Protein 4Q6V (pdb70)

Foldseek 3Di:
DPLCVLLVQLVCCVAPPDAFQFEEEEQWAAEAAPDDDDGVVSSVVVVVSNCPPRNHHYDDPVLQCCCVVVVHPSVDRCPDLVSQLNSCVVRVGQKYDYWYWYYHPQKTKIWFMGSVPSDTRDIDIDIDHD

CATH classification: 3.40.50.10610

Solvent-accessible surface area: 6999 Å² total

B-factor: mean 29.41, std 11.34, range [12.95, 108.7]

Structure (mmCIF, N/CA/C/O backbone):
data_4Q6V
#
_entry.id   4Q6V
#
_cell.length_a   29.350
_cell.length_b   37.930
_cell.length_c   98.590
_cell.angle_alpha   90.00
_cell.angle_beta   90.00
_cell.angle_gamma   90.00
#
_symmetry.space_group_name_H-M   'P 21 21 21'
#
loop_
_entity.id
_entity.type
_entity.pdbx_description
1 polymer 'Penicillin-binding protein activator LpoB'
2 water water
#
loop_
_atom_site.group_PDB
_atom_site.id
_atom_site.type_symbol
_atom_site.label_atom_id
_atom_site.label_alt_id
_atom_site.label_comp_id
_atom_site.label_asym_id
_atom_site.label_entity_id
_atom_site.label_seq_id
_atom_site.pdbx_PDB_ins_code
_atom_site.Cartn_x
_atom_site.Cartn_y
_atom_site.Cartn_z
_atom_site.occupancy
_atom_site.B_iso_or_equiv
_atom_site.auth_seq_id
_atom_site.auth_comp_id
_atom_site.auth_asym_id
_atom_site.auth_atom_id
_atom_site.pdbx_PDB_model_num
ATOM 1 N N . TYR A 1 1 ? 11.442 -4.833 102.543 1.00 42.69 77 TYR A N 1
ATOM 2 C CA . TYR A 1 1 ? 10.132 -4.219 102.938 1.00 40.57 77 TYR A CA 1
ATOM 3 C C . TYR A 1 1 ? 9.719 -3.187 101.918 1.00 36.19 77 TYR A C 1
ATOM 4 O O . TYR A 1 1 ? 10.498 -2.316 101.608 1.00 36.06 77 TYR A O 1
ATOM 13 N N . ASP A 1 2 ? 8.487 -3.302 101.441 1.00 34.41 78 ASP A N 1
ATOM 14 C CA . ASP A 1 2 ? 7.867 -2.290 100.598 1.00 35.44 78 ASP A CA 1
ATOM 15 C C . ASP A 1 2 ? 7.059 -1.311 101.443 1.00 29.12 78 ASP A C 1
ATOM 16 O O . ASP A 1 2 ? 5.838 -1.463 101.565 1.00 27.86 78 ASP A O 1
ATOM 21 N N . TRP A 1 3 ? 7.760 -0.337 102.016 1.00 32.28 79 TRP A N 1
ATOM 22 C CA . TRP A 1 3 ? 7.140 0.653 102.904 1.00 30.47 79 TRP A CA 1
ATOM 23 C C . TRP A 1 3 ? 6.144 1.581 102.198 1.00 31.77 79 TRP A C 1
ATOM 24 O O . TRP A 1 3 ? 5.024 1.777 102.706 1.00 27.10 79 TRP A O 1
ATOM 35 N N . ASN A 1 4 ? 6.506 2.072 101.010 1.00 30.14 80 ASN A N 1
ATOM 36 C CA . ASN A 1 4 ? 5.561 2.838 100.165 1.00 28.00 80 ASN A CA 1
ATOM 37 C C . ASN A 1 4 ? 4.254 2.111 99.885 1.00 29.46 80 ASN A C 1
ATOM 38 O O . ASN A 1 4 ? 3.162 2.667 99.964 1.00 25.96 80 ASN A O 1
ATOM 43 N N . GLY A 1 5 ? 4.342 0.828 99.551 1.00 27.27 81 GLY A N 1
ATOM 44 C CA . GLY A 1 5 ? 3.168 0.047 99.268 1.00 23.97 81 GLY A CA 1
ATOM 45 C C . GLY A 1 5 ? 2.214 0.019 100.413 1.00 25.26 81 GLY A C 1
ATOM 46 O O . GLY A 1 5 ? 0.986 0.087 100.213 1.00 25.63 81 GLY A O 1
ATOM 47 N N . ALA A 1 6 ? 2.773 -0.053 101.624 1.00 27.04 82 ALA A N 1
ATOM 48 C CA . ALA A 1 6 ? 1.994 0.057 102.843 1.00 26.14 82 ALA A CA 1
ATOM 49 C C . ALA A 1 6 ? 1.576 1.496 103.193 1.00 27.89 82 ALA A C 1
ATOM 50 O O . ALA A 1 6 ? 0.404 1.742 103.567 1.00 29.40 82 ALA A O 1
ATOM 60 N N . GLN A 1 8 ? 1.607 4.482 101.310 1.00 33.47 84 GLN A N 1
ATOM 61 C CA . GLN A 1 8 ? 0.940 5.348 100.331 1.00 32.16 84 GLN A CA 1
ATOM 62 C C . GLN A 1 8 ? -0.573 5.297 100.437 1.00 30.78 84 GLN A C 1
ATOM 63 O O . GLN A 1 8 ? -1.244 6.334 100.446 1.00 31.83 84 GLN A O 1
ATOM 69 N N . PRO A 1 9 ? -1.146 4.097 100.504 1.00 27.37 85 PRO A N 1
ATOM 70 C CA . PRO A 1 9 ? -2.583 4.023 100.629 1.00 27.68 85 PRO A CA 1
ATOM 71 C C . PRO A 1 9 ? -3.104 4.607 101.945 1.00 27.49 85 PRO A C 1
ATOM 72 O O . PRO A 1 9 ? -4.211 5.115 101.967 1.00 27.23 85 PRO A O 1
ATOM 76 N N . LEU A 1 10 ? -2.314 4.487 103.022 1.00 28.50 86 LEU A N 1
ATOM 77 C CA . LEU A 1 10 ? -2.746 4.941 104.357 1.00 26.02 86 LEU A CA 1
ATOM 78 C C . LEU A 1 10 ? -2.660 6.467 104.387 1.00 23.85 86 LEU A C 1
ATOM 79 O O . LEU A 1 10 ? -3.555 7.147 104.880 1.00 27.06 86 LEU A O 1
ATOM 84 N N . VAL A 1 11 ? -1.593 7.017 103.826 1.00 24.23 87 VAL A N 1
ATOM 85 C CA . VAL A 1 11 ? -1.487 8.489 103.724 1.00 25.08 87 VAL A CA 1
ATOM 86 C C . VAL A 1 11 ? -2.610 9.082 102.886 1.00 27.25 87 VAL A C 1
ATOM 87 O O . VAL A 1 11 ? -3.164 10.128 103.181 1.00 25.06 87 VAL A O 1
ATOM 91 N N . SER A 1 12 ? -2.949 8.391 101.813 1.00 28.64 88 SER A N 1
ATOM 92 C CA . SER A 1 12 ? -4.012 8.805 100.918 1.00 27.53 88 SER A CA 1
ATOM 93 C C . SER A 1 12 ? -5.349 8.795 101.618 1.00 26.22 88 SER A C 1
ATOM 94 O O . SER A 1 12 ? -6.076 9.759 101.453 1.00 25.06 88 SER A O 1
ATOM 97 N N . LYS A 1 13 ? -5.627 7.769 102.421 1.00 26.58 89 LYS A N 1
ATOM 98 C CA . LYS A 1 13 ? -6.836 7.675 103.195 1.00 26.94 89 LYS A CA 1
ATOM 99 C C . LYS A 1 13 ? -6.877 8.676 104.358 1.00 29.26 89 LYS A C 1
ATOM 100 O O . LYS A 1 13 ? -7.950 9.131 104.778 1.00 23.38 89 LYS A O 1
ATOM 114 N N . LEU A 1 15 ? -5.546 11.639 104.193 1.00 29.31 91 LEU A N 1
ATOM 115 C CA . LEU A 1 15 ? -5.746 12.921 103.549 1.00 29.99 91 LEU A CA 1
ATOM 116 C C . LEU A 1 15 ? -7.185 13.143 103.117 1.00 30.73 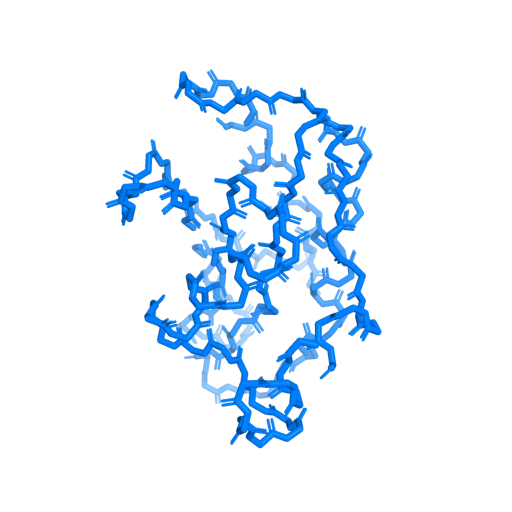91 LEU A C 1
ATOM 117 O O . LEU A 1 15 ? -7.580 14.287 102.898 1.00 33.73 91 LEU A O 1
ATOM 122 N N . GLN A 1 16 ? -7.963 12.071 103.046 1.00 31.61 92 GLN A N 1
ATOM 123 C CA . GLN A 1 16 ? -9.383 12.136 102.654 1.00 34.42 92 GLN A CA 1
ATOM 124 C C . GLN A 1 16 ? -10.305 12.280 103.848 1.00 34.95 92 GLN A C 1
ATOM 125 O O . GLN A 1 16 ? -11.509 12.555 103.704 1.00 42.41 92 GLN A O 1
ATOM 131 N N . ALA A 1 17 ? -9.758 12.088 105.048 1.00 34.24 93 ALA A N 1
ATOM 132 C CA . ALA A 1 17 ? -10.560 12.125 106.260 1.00 30.60 93 ALA A CA 1
ATOM 133 C C . ALA A 1 17 ? -10.871 13.551 106.665 1.00 30.04 93 ALA A C 1
ATOM 134 O O . ALA A 1 17 ? -9.999 14.427 106.587 1.00 22.74 93 ALA A O 1
ATOM 136 N N . ASP A 1 18 ? -12.119 13.773 107.087 1.00 26.29 94 ASP A N 1
ATOM 137 C CA . ASP A 1 18 ? -12.510 15.092 107.571 1.00 30.30 94 ASP A CA 1
ATOM 138 C C . ASP A 1 18 ? -11.685 15.540 108.782 1.00 27.09 94 ASP A C 1
ATOM 139 O O . ASP A 1 18 ? -11.369 14.730 109.638 1.00 27.96 94 ASP A O 1
ATOM 144 N N . GLY A 1 19 ? -11.305 16.814 108.828 1.00 24.77 95 GLY A N 1
ATOM 145 C CA . GLY A 1 19 ? -10.541 17.352 109.938 1.00 27.02 95 GLY A CA 1
ATOM 146 C C . GLY A 1 19 ? -9.038 17.392 109.666 1.00 26.91 95 GLY A C 1
ATOM 147 O O . GLY A 1 19 ? -8.289 18.015 110.447 1.00 24.45 95 GLY A O 1
ATOM 148 N N . VAL A 1 20 ? -8.632 16.736 108.577 1.00 25.33 96 VAL A N 1
ATOM 149 C CA . VAL A 1 20 ? -7.245 16.762 108.132 1.00 25.52 96 VAL A CA 1
ATOM 150 C C . VAL A 1 20 ? -7.113 17.818 107.026 1.00 26.95 96 VAL A C 1
ATOM 151 O O . VAL A 1 20 ? -7.654 17.674 105.943 1.00 26.81 96 VAL A O 1
ATOM 155 N N . THR A 1 21 ? -6.398 18.896 107.319 1.00 27.92 97 THR A N 1
ATOM 156 C CA . THR A 1 21 ? -6.173 19.949 106.354 1.00 26.91 97 THR A CA 1
ATOM 157 C C . THR A 1 21 ? -4.761 19.840 105.774 1.00 27.76 97 THR A C 1
ATOM 158 O O . THR A 1 21 ? -3.762 19.887 106.492 1.00 25.17 97 THR A O 1
ATOM 162 N N . ALA A 1 22 ? -4.679 19.692 104.451 1.00 26.07 98 ALA A N 1
ATOM 163 C CA . ALA A 1 22 ? -3.407 19.696 103.758 1.00 22.73 98 ALA A CA 1
ATOM 164 C C . ALA A 1 22 ? -2.723 21.063 103.860 1.00 22.36 98 ALA A C 1
ATOM 165 O O . ALA A 1 22 ? -3.369 22.110 103.902 1.00 22.90 98 ALA A O 1
ATOM 167 N N . GLY A 1 23 ? -1.385 21.047 103.933 1.00 20.30 99 GLY A N 1
ATOM 168 C CA . GLY A 1 23 ? -0.583 22.229 103.954 1.00 20.26 99 GLY A CA 1
ATOM 169 C C . GLY A 1 23 ? -0.336 22.712 105.373 1.00 22.60 99 GLY A C 1
ATOM 170 O O . GLY A 1 23 ? 0.248 23.779 105.572 1.00 22.85 99 GLY A O 1
ATOM 171 N N . SER A 1 24 ? -0.814 21.958 106.363 1.00 23.92 100 SER A N 1
ATOM 172 C CA . SER A 1 24 ? -0.657 22.342 107.776 1.00 23.79 100 SER A CA 1
ATOM 173 C C . SER A 1 24 ? 0.642 21.757 108.328 1.00 23.38 100 SER A C 1
ATOM 174 O O . SER A 1 24 ? 1.373 21.043 107.626 1.00 20.47 100 SER A O 1
ATOM 177 N N . VAL A 1 25 ? 0.974 22.139 109.553 1.00 20.41 101 VAL A N 1
ATOM 178 C CA . VAL A 1 25 ? 2.239 21.755 110.135 1.00 19.50 101 VAL A CA 1
ATOM 179 C C . VAL A 1 25 ? 1.982 20.434 110.866 1.00 21.00 101 VAL A C 1
ATOM 180 O O . VAL A 1 25 ? 1.086 20.297 111.737 1.00 18.14 101 VAL A O 1
ATOM 184 N N . LEU A 1 26 ? 2.785 19.447 110.518 1.00 22.29 102 LEU A N 1
ATOM 185 C CA . LEU A 1 26 ? 2.579 18.069 111.010 1.00 20.64 102 LEU A CA 1
ATOM 186 C C . LEU A 1 26 ? 3.860 17.613 111.670 1.00 20.21 102 LEU A C 1
ATOM 187 O O . LEU A 1 26 ? 4.910 17.667 111.072 1.00 20.18 102 LEU A O 1
ATOM 192 N N . LEU A 1 27 ? 3.773 17.167 112.917 1.00 21.91 103 LEU A N 1
ATOM 193 C CA . LEU A 1 27 ? 4.825 16.454 113.574 1.00 22.22 103 LEU A CA 1
ATOM 194 C C . LEU A 1 27 ? 4.763 14.941 113.363 1.00 20.54 103 LEU A C 1
ATOM 195 O O . LEU A 1 27 ? 3.852 14.271 113.814 1.00 19.55 103 LEU A O 1
ATOM 200 N N . VAL A 1 28 ? 5.763 14.409 112.684 1.00 20.53 104 VAL A N 1
ATOM 201 C CA . VAL A 1 28 ? 5.787 12.979 112.328 1.00 21.01 104 VAL A CA 1
ATOM 202 C C . VAL A 1 28 ? 6.652 12.210 113.325 1.00 22.47 104 VAL A C 1
ATOM 203 O O . VAL A 1 28 ? 7.885 12.307 113.314 1.00 22.05 104 VAL A O 1
ATOM 207 N N . ASP A 1 29 ? 5.993 11.467 114.212 1.00 25.89 105 ASP A N 1
ATOM 208 C CA . ASP A 1 29 ? 6.721 10.698 115.210 1.00 29.87 105 ASP A CA 1
ATOM 209 C C . ASP A 1 29 ? 7.426 9.546 114.471 1.00 30.11 105 ASP A C 1
ATOM 210 O O . ASP A 1 29 ? 6.939 9.084 113.431 1.00 29.05 105 ASP A O 1
ATOM 215 N N . SER A 1 30 ? 8.598 9.158 114.974 1.00 28.53 106 SER A N 1
ATOM 216 C CA . SER A 1 30 ? 9.391 8.117 114.324 1.00 29.39 106 SER A CA 1
ATOM 217 C C . SER A 1 30 ? 8.652 6.779 114.475 1.00 25.72 106 SER A C 1
ATOM 218 O O . SER A 1 30 ? 8.023 6.507 115.501 1.00 23.63 106 SER A O 1
ATOM 221 N N . VAL A 1 31 ? 8.682 5.985 113.412 1.00 24.78 107 VAL A N 1
ATOM 222 C CA . VAL A 1 31 ? 8.027 4.690 113.389 1.00 22.05 107 VAL A CA 1
ATOM 223 C C . VAL A 1 31 ? 8.615 3.822 114.517 1.00 24.44 107 VAL A C 1
ATOM 224 O O . VAL A 1 31 ? 9.852 3.689 114.669 1.00 24.34 107 VAL A O 1
ATOM 228 N N . ASN A 1 32 ? 7.739 3.286 115.344 1.00 22.37 108 ASN A N 1
ATOM 229 C CA . ASN A 1 32 ? 8.100 2.461 116.466 1.00 24.17 108 ASN A CA 1
ATOM 230 C C . ASN A 1 32 ? 8.037 0.955 116.150 1.00 24.07 108 ASN A C 1
ATOM 231 O O . ASN A 1 32 ? 7.005 0.417 115.785 1.00 25.74 108 ASN A O 1
ATOM 236 N N . ASN A 1 33 ? 9.157 0.287 116.351 1.00 23.82 109 ASN A N 1
ATOM 237 C CA . ASN A 1 33 ? 9.284 -1.151 116.080 1.00 24.16 109 ASN A CA 1
ATOM 238 C C . ASN A 1 33 ? 8.870 -1.972 117.281 1.00 25.10 109 ASN A C 1
ATOM 239 O O . ASN A 1 33 ? 9.559 -1.967 118.305 1.00 25.24 109 ASN A O 1
ATOM 244 N N . ARG A 1 34 ? 7.741 -2.665 117.136 1.00 23.29 110 ARG A N 1
ATOM 245 C CA . ARG A 1 34 ? 7.254 -3.583 118.146 1.00 23.73 110 ARG A CA 1
ATOM 246 C C . ARG A 1 34 ? 7.262 -5.036 117.643 1.00 20.99 110 ARG A C 1
ATOM 247 O O . ARG A 1 34 ? 6.609 -5.870 118.217 1.00 23.94 110 ARG A O 1
ATOM 255 N N . THR A 1 35 ? 7.965 -5.334 116.564 1.00 18.95 111 THR A N 1
ATOM 256 C CA . THR A 1 35 ? 8.067 -6.700 116.033 1.00 18.41 111 THR A CA 1
ATOM 257 C C . THR A 1 35 ? 8.997 -7.550 116.931 1.00 20.87 111 THR A C 1
ATOM 258 O O . THR A 1 35 ? 9.656 -7.028 117.866 1.00 20.15 111 THR A O 1
ATOM 262 N N . ASN A 1 36 ? 9.090 -8.850 116.579 1.00 21.11 112 ASN A N 1
ATOM 263 C CA . ASN A 1 36 ? 10.048 -9.715 117.247 1.00 19.97 112 ASN A CA 1
ATOM 264 C C . ASN A 1 36 ? 11.505 -9.620 116.780 1.00 21.85 112 ASN A C 1
ATOM 265 O O . ASN A 1 36 ? 12.363 -10.378 117.208 1.00 23.26 112 ASN A O 1
ATOM 270 N N . GLY A 1 37 ? 11.790 -8.714 115.860 1.00 23.62 113 GLY A N 1
ATOM 271 C CA . GLY A 1 37 ? 13.111 -8.576 115.278 1.00 24.10 113 GLY A CA 1
ATOM 272 C C . GLY A 1 37 ? 13.531 -7.122 115.154 1.00 27.84 113 GLY A C 1
ATOM 273 O O . GLY A 1 37 ? 12.726 -6.224 115.412 1.00 26.65 113 GLY A O 1
ATOM 274 N N . SER A 1 38 ? 14.788 -6.898 114.766 1.00 28.45 114 SER A N 1
ATOM 275 C CA . SER A 1 38 ? 15.311 -5.561 114.480 1.00 34.66 114 SER A CA 1
ATOM 276 C C . SER A 1 38 ? 14.853 -4.997 113.132 1.00 39.57 114 SER A C 1
ATOM 277 O O . SER A 1 38 ? 14.850 -5.700 112.117 1.00 42.44 114 SER A O 1
ATOM 280 N N . LEU A 1 39 ? 14.476 -3.717 113.146 1.00 44.04 115 LEU A N 1
ATOM 281 C CA . LEU A 1 39 ? 14.023 -3.024 111.941 1.00 44.39 115 LEU A CA 1
ATOM 282 C C . LEU A 1 39 ? 14.702 -1.665 111.921 1.00 47.39 115 LEU A C 1
ATOM 283 O O . LEU A 1 39 ? 14.964 -1.075 112.995 1.00 42.84 115 LEU A O 1
ATOM 288 N N . ASN A 1 40 ? 14.968 -1.202 110.694 1.00 50.88 116 ASN A N 1
ATOM 289 C CA . ASN A 1 40 ? 15.572 0.115 110.465 1.00 52.73 116 ASN A CA 1
ATOM 290 C C . ASN A 1 40 ? 14.537 1.195 110.670 1.00 52.02 116 ASN A C 1
ATOM 291 O O . ASN A 1 40 ? 13.775 1.440 109.747 1.00 47.56 116 ASN A O 1
ATOM 296 N N . ALA A 1 41 ? 14.567 1.809 111.853 1.00 58.99 117 ALA A N 1
ATOM 297 C CA . ALA A 1 41 ? 13.546 2.761 112.300 1.00 58.76 117 ALA A CA 1
ATOM 298 C C . ALA A 1 41 ? 13.466 4.012 111.407 1.00 54.68 117 ALA A C 1
ATOM 299 O O . ALA A 1 41 ? 12.382 4.402 110.971 1.00 40.45 117 ALA A O 1
ATOM 301 N N . ASN A 1 42 ? 14.616 4.634 111.162 1.00 54.79 118 ASN A N 1
ATOM 302 C CA . ASN A 1 42 ? 14.676 5.926 110.499 1.00 56.25 118 ASN A CA 1
ATOM 303 C C . ASN A 1 42 ? 14.551 5.778 108.987 1.00 49.57 118 ASN A C 1
ATOM 304 O O . ASN A 1 42 ? 14.228 6.753 108.313 1.00 49.53 118 ASN A O 1
ATOM 309 N N . GLU A 1 43 ? 14.799 4.584 108.454 1.00 45.22 119 GLU A N 1
ATOM 310 C CA . GLU A 1 43 ? 14.517 4.322 107.040 1.00 48.61 119 GLU A CA 1
ATOM 311 C C . GLU A 1 43 ? 13.028 4.231 106.714 1.00 43.04 119 GLU A C 1
ATOM 312 O O . GLU A 1 43 ? 12.565 4.614 105.645 1.00 43.93 119 GLU A O 1
ATOM 318 N N . ALA A 1 44 ? 12.269 3.686 107.653 1.00 38.80 120 ALA A N 1
ATOM 319 C CA . ALA A 1 44 ? 10.813 3.641 107.552 1.00 34.99 120 ALA A CA 1
ATOM 320 C C . ALA A 1 44 ? 10.233 5.033 107.768 1.00 33.05 120 ALA A C 1
ATOM 321 O O . ALA A 1 44 ? 9.270 5.389 107.107 1.00 28.17 120 ALA A O 1
ATOM 323 N N . THR A 1 45 ? 10.854 5.805 108.666 1.00 31.86 121 THR A N 1
ATOM 324 C CA . THR A 1 45 ? 10.397 7.143 109.044 1.00 31.36 121 THR A CA 1
ATOM 325 C C . THR A 1 45 ? 10.647 8.131 107.915 1.00 30.42 121 THR A C 1
ATOM 326 O O . THR A 1 45 ? 9.779 8.950 107.656 1.00 27.99 121 THR A O 1
ATOM 330 N N . GLU A 1 46 ? 11.800 8.030 107.256 1.00 33.99 122 GLU A N 1
ATOM 331 C CA . GLU A 1 46 ? 12.106 8.819 106.043 1.00 36.64 122 GLU A CA 1
ATOM 332 C C . GLU A 1 46 ? 11.114 8.584 104.929 1.00 34.84 122 GLU A C 1
ATOM 333 O O . GLU A 1 46 ? 10.606 9.520 104.304 1.00 33.01 122 GLU A O 1
ATOM 339 N N . THR A 1 47 ? 10.794 7.317 104.692 1.00 33.39 123 THR A N 1
ATOM 340 C CA . THR A 1 47 ? 9.779 6.993 103.696 1.00 32.10 123 THR A CA 1
ATOM 341 C C . THR A 1 47 ? 8.462 7.711 103.998 1.00 31.97 123 THR A C 1
ATOM 342 O O . THR A 1 47 ? 7.798 8.235 103.119 1.00 31.78 123 THR A O 1
ATOM 346 N N . LEU A 1 48 ? 8.071 7.670 105.265 1.00 30.63 124 LEU A N 1
ATOM 347 C CA . LEU A 1 48 ? 6.822 8.185 105.719 1.00 28.07 124 LEU A CA 1
ATOM 348 C C . LEU A 1 48 ? 6.806 9.699 105.503 1.00 26.24 124 LEU A C 1
ATOM 349 O O . LEU A 1 48 ? 5.813 10.255 105.010 1.00 25.80 124 LEU A O 1
ATOM 354 N N . ARG A 1 49 ? 7.878 10.355 105.913 1.00 28.18 125 ARG A N 1
ATOM 355 C CA . ARG A 1 49 ? 8.002 11.816 105.838 1.00 28.18 125 ARG A CA 1
ATOM 356 C C . ARG A 1 49 ? 7.875 12.227 104.364 1.00 31.03 125 ARG A C 1
ATOM 357 O O . ARG A 1 49 ? 7.233 13.240 104.013 1.00 29.16 125 ARG A O 1
ATOM 365 N N . ASN A 1 50 ? 8.441 11.397 103.480 1.00 31.19 126 ASN A N 1
ATOM 366 C CA . ASN A 1 50 ? 8.343 11.672 102.039 1.00 29.67 126 ASN A CA 1
ATOM 367 C C . ASN A 1 50 ? 6.945 11.569 101.502 1.00 28.74 126 ASN A C 1
ATOM 368 O O . ASN A 1 50 ? 6.459 12.492 100.857 1.00 29.31 126 ASN A O 1
ATOM 373 N N . ALA A 1 51 ? 6.280 10.466 101.831 1.00 26.71 127 ALA A N 1
ATOM 374 C CA . ALA A 1 51 ? 4.886 10.277 101.466 1.00 30.10 127 ALA A CA 1
ATOM 375 C C . ALA A 1 51 ? 4.002 11.447 101.944 1.00 29.89 127 ALA A C 1
ATOM 376 O O . ALA A 1 51 ? 3.070 11.849 101.245 1.00 32.50 127 ALA A O 1
ATOM 378 N N . LEU A 1 52 ? 4.327 11.991 103.117 1.00 28.74 128 LEU A N 1
ATOM 379 C CA . LEU A 1 52 ? 3.548 13.074 103.691 1.00 25.70 128 LEU A CA 1
ATOM 380 C C . LEU A 1 52 ? 3.859 14.436 103.099 1.00 28.34 128 LEU A C 1
ATOM 381 O O . LEU A 1 52 ? 2.934 15.254 102.931 1.00 30.14 128 LEU A O 1
ATOM 386 N N . ALA A 1 53 ? 5.147 14.689 102.824 1.00 28.18 129 ALA A N 1
ATOM 387 C CA . ALA A 1 53 ? 5.597 15.911 102.175 1.00 29.61 129 ALA A CA 1
ATOM 388 C C . ALA A 1 53 ? 5.171 16.016 100.719 1.00 37.01 129 ALA A C 1
ATOM 389 O O . ALA A 1 53 ? 5.051 17.126 100.219 1.00 45.96 129 ALA A O 1
ATOM 391 N N . ASN A 1 54 ? 4.930 14.884 100.064 1.00 39.25 130 ASN A N 1
ATOM 392 C CA . ASN A 1 54 ? 4.611 14.840 98.640 1.00 47.66 130 ASN A CA 1
ATOM 393 C C . ASN A 1 54 ? 3.110 14.814 98.423 1.00 51.06 130 ASN A C 1
ATOM 394 O O . ASN A 1 54 ? 2.604 15.540 97.567 1.00 52.89 130 ASN A O 1
ATOM 399 N N . ASN A 1 55 ? 2.412 13.966 99.178 1.00 48.47 131 ASN A N 1
ATOM 400 C CA . ASN A 1 55 ? 0.946 13.970 99.179 1.00 57.52 131 ASN A CA 1
ATOM 401 C C . ASN A 1 55 ? 0.378 14.808 100.319 1.00 53.80 131 ASN A C 1
ATOM 402 O O . ASN A 1 55 ? 0.606 14.528 101.490 1.00 63.85 131 ASN A O 1
ATOM 407 N N . GLY A 1 56 ? -0.357 15.852 99.968 1.00 46.37 132 GLY A N 1
ATOM 408 C CA . GLY A 1 56 ? -0.997 16.685 100.981 1.00 47.22 132 GLY A CA 1
ATOM 409 C C . GLY A 1 56 ? -0.118 17.763 101.588 1.00 43.37 132 GLY A C 1
ATOM 410 O O . GLY A 1 56 ? -0.582 18.469 102.492 1.00 42.67 132 GLY A O 1
ATOM 411 N N . LYS A 1 57 ? 1.129 17.888 101.109 1.00 38.31 133 LYS A N 1
ATOM 412 C CA . LYS A 1 57 ? 1.897 19.136 101.097 1.00 35.35 133 LYS A CA 1
ATOM 413 C C . LYS A 1 57 ? 2.021 19.712 102.532 1.00 35.25 133 LYS A C 1
ATOM 414 O O . LYS A 1 57 ? 2.211 20.925 102.703 1.00 37.34 133 LYS A O 1
ATOM 420 N N . PHE A 1 58 ? 1.956 18.849 103.558 1.00 27.96 134 PHE A N 1
ATOM 421 C CA . PHE A 1 58 ? 2.239 19.270 104.918 1.00 25.79 134 PHE A CA 1
ATOM 422 C C . PHE A 1 58 ? 3.601 19.933 104.997 1.00 24.03 134 PHE A C 1
ATOM 423 O O . PHE A 1 58 ? 4.498 19.574 104.255 1.00 26.24 134 PHE A O 1
ATOM 431 N N . THR A 1 59 ? 3.741 20.895 105.882 1.00 22.73 135 THR A N 1
ATOM 432 C CA . THR A 1 59 ? 5.031 21.317 106.397 1.00 22.48 135 THR A CA 1
ATOM 433 C C . THR A 1 59 ? 5.351 20.433 107.556 1.00 21.10 135 THR A C 1
ATOM 434 O O . THR A 1 59 ? 4.621 20.423 108.541 1.00 20.31 135 THR A O 1
ATOM 438 N N . LEU A 1 60 ? 6.435 19.679 107.423 1.00 21.17 136 LEU A N 1
ATOM 439 C CA . LEU A 1 60 ? 6.929 18.800 108.461 1.00 22.42 136 LEU A CA 1
ATOM 440 C C . LEU A 1 60 ? 7.851 19.505 109.451 1.00 21.79 136 LEU A C 1
ATOM 441 O O . LEU A 1 60 ? 8.719 20.316 109.077 1.00 21.75 136 LEU A O 1
ATOM 446 N N . VAL A 1 61 ? 7.666 19.189 110.732 1.00 22.14 137 VAL A N 1
ATOM 447 C CA . VAL A 1 61 ? 8.636 19.628 111.747 1.00 19.87 137 VAL A CA 1
ATOM 448 C C . VAL A 1 61 ? 9.901 18.879 111.447 1.00 21.41 137 VAL A C 1
ATOM 449 O O . VAL A 1 61 ? 9.839 17.678 111.177 1.00 21.37 137 VAL A O 1
ATOM 453 N N . SER A 1 62 ? 11.024 19.601 111.477 1.00 20.71 138 SER A N 1
ATOM 454 C CA . SER A 1 62 ? 12.325 19.031 111.120 1.00 20.37 138 SER A CA 1
ATOM 455 C C . SER A 1 62 ? 13.020 18.366 112.317 1.00 19.39 138 SER A C 1
ATOM 456 O O . SER A 1 62 ? 12.783 18.690 113.470 1.00 18.70 138 SER A O 1
ATOM 459 N N . VAL A 1 63 ? 13.980 17.494 112.026 1.00 20.02 139 VAL A N 1
ATOM 460 C CA . VAL A 1 63 ? 14.729 16.767 113.029 1.00 22.09 139 VAL A CA 1
ATOM 461 C C . VAL A 1 63 ? 15.352 17.743 114.047 1.00 20.30 139 VAL A C 1
ATOM 462 O O . VAL A 1 63 ? 15.293 17.502 115.254 1.00 16.84 139 VAL A O 1
ATOM 466 N N . GLN A 1 64 ? 15.922 18.843 113.559 1.00 20.65 140 GLN A N 1
ATOM 467 C CA . GLN A 1 64 ? 16.692 19.760 114.369 1.00 23.48 140 GLN A CA 1
ATOM 468 C C . GLN A 1 64 ? 15.779 20.546 115.271 1.00 22.20 140 GLN A C 1
ATOM 469 O O . GLN A 1 64 ? 16.026 20.663 116.468 1.00 21.55 140 GLN A O 1
ATOM 475 N N . GLN A 1 65 ? 14.665 21.018 114.706 1.00 24.06 141 GLN A N 1
ATOM 476 C CA . GLN A 1 65 ? 13.587 21.588 115.502 1.00 20.55 141 GLN A CA 1
ATOM 477 C C . GLN A 1 65 ? 13.141 20.724 116.664 1.00 18.22 141 GLN A C 1
ATOM 478 O O . GLN A 1 65 ? 12.935 21.211 117.792 1.00 18.86 141 GLN A O 1
ATOM 484 N N . LEU A 1 66 ? 12.988 19.439 116.407 1.00 17.58 142 LEU A N 1
ATOM 485 C CA . LEU A 1 66 ? 12.570 18.521 117.450 1.00 18.64 142 LEU A CA 1
ATOM 486 C C . LEU A 1 66 ? 13.606 18.378 118.517 1.00 19.15 142 LEU A C 1
ATOM 487 O O . LEU A 1 66 ? 13.248 18.458 119.717 1.00 19.94 142 LEU A O 1
ATOM 492 N N . SER A 1 67 ? 14.863 18.171 118.091 1.00 20.74 143 SER A N 1
ATOM 493 C CA . SER A 1 67 ? 15.983 18.131 119.016 1.00 20.12 143 SER A CA 1
ATOM 494 C C . SER A 1 67 ? 15.967 19.361 119.946 1.00 18.96 143 SER A C 1
ATOM 495 O O . SER A 1 67 ? 15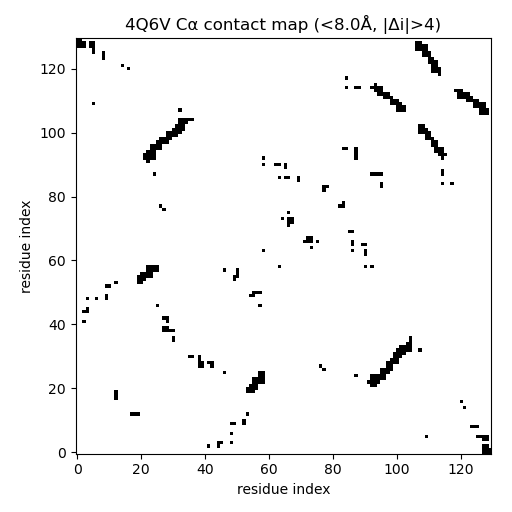.945 19.245 121.177 1.00 19.02 143 SER A O 1
ATOM 506 N N . ALA A 1 69 ? 13.484 21.477 120.584 1.00 15.04 145 ALA A N 1
ATOM 507 C CA . ALA A 1 69 ? 12.304 21.471 121.413 1.00 15.98 145 ALA A CA 1
ATOM 508 C C . ALA A 1 69 ? 12.425 20.530 122.612 1.00 16.88 145 ALA A C 1
ATOM 509 O O . ALA A 1 69 ? 12.121 20.936 123.760 1.00 17.02 145 ALA A O 1
ATOM 511 N N . LYS A 1 70 ? 12.952 19.319 122.363 1.00 16.77 146 LYS A N 1
ATOM 512 C CA . LYS A 1 70 ? 13.258 18.399 123.467 1.00 19.54 146 LYS A CA 1
ATOM 513 C C . LYS A 1 70 ? 14.137 19.002 124.526 1.00 19.39 146 LYS A C 1
ATOM 514 O O . LYS A 1 70 ? 13.949 18.848 125.715 1.00 19.81 146 LYS A O 1
ATOM 520 N N . GLN A 1 71 ? 15.152 19.720 124.085 1.00 22.46 147 GLN A N 1
ATOM 521 C CA . GLN A 1 71 ? 16.117 20.295 124.988 1.00 24.78 147 GLN A CA 1
ATOM 522 C C . GLN A 1 71 ? 15.454 21.450 125.796 1.00 24.25 147 GLN A C 1
ATOM 523 O O . GLN A 1 71 ? 15.660 21.567 127.005 1.00 23.69 147 GLN A O 1
ATOM 529 N N . GLN A 1 72 ? 14.632 22.267 125.142 1.00 22.40 148 GLN A N 1
ATOM 530 C CA . GLN A 1 72 ? 13.883 23.310 125.849 1.00 22.30 148 GLN A CA 1
ATOM 531 C C . GLN A 1 72 ? 12.885 22.792 126.889 1.00 26.33 148 GLN A C 1
ATOM 532 O O . GLN A 1 72 ? 12.529 23.537 127.824 1.00 26.88 148 GLN A O 1
ATOM 538 N N . LEU A 1 73 ? 12.452 21.529 126.765 1.00 26.32 149 LEU A N 1
ATOM 539 C CA . LEU A 1 73 ? 11.501 20.929 127.675 1.00 27.88 149 LEU A CA 1
ATOM 540 C C . LEU A 1 73 ? 12.157 20.010 128.720 1.00 28.62 149 LEU A C 1
ATOM 541 O O . LEU A 1 73 ? 11.451 19.433 129.553 1.00 30.89 149 LEU A O 1
ATOM 546 N N . GLY A 1 74 ? 13.476 19.870 128.684 1.00 24.71 150 GLY A N 1
ATOM 547 C CA . GLY A 1 74 ? 14.268 19.108 129.650 1.00 23.85 150 GLY A CA 1
ATOM 548 C C . GLY A 1 74 ? 14.208 17.606 129.421 1.00 23.31 150 GLY A C 1
ATOM 549 O O . GLY A 1 74 ? 14.462 16.801 130.323 1.00 26.03 150 GLY A O 1
ATOM 550 N N . LEU A 1 75 ? 13.798 17.203 128.224 1.00 21.82 151 LEU A N 1
ATOM 551 C CA . LEU A 1 75 ? 13.703 15.786 127.869 1.00 22.06 151 LEU A CA 1
ATOM 552 C C . LEU A 1 75 ? 15.109 15.323 127.478 1.00 21.32 151 LEU A C 1
ATOM 553 O O . LEU A 1 75 ? 15.948 16.098 127.082 1.00 23.50 151 LEU A O 1
ATOM 558 N N . SER A 1 76 ? 15.373 14.037 127.633 1.00 19.29 152 SER A N 1
ATOM 559 C CA . SER A 1 76 ? 16.601 13.433 127.156 1.00 18.17 152 SER A CA 1
ATOM 560 C C . SER A 1 76 ? 16.681 13.625 125.633 1.00 18.02 152 SER A C 1
ATOM 561 O O . SER A 1 76 ? 15.685 13.601 124.928 1.00 18.99 152 SER A O 1
ATOM 564 N N . PRO A 1 77 ? 17.866 13.903 125.136 1.00 20.84 153 PRO A N 1
ATOM 565 C CA . PRO A 1 77 ? 18.115 14.178 123.719 1.00 21.74 153 PRO A CA 1
ATOM 566 C C . PRO A 1 77 ? 17.633 13.068 122.777 1.00 22.73 153 PRO A C 1
ATOM 567 O O . PRO A 1 77 ? 17.302 13.362 121.649 1.00 24.34 153 PRO A O 1
ATOM 571 N N . GLN A 1 78 ? 17.640 11.811 123.224 1.00 23.27 154 GLN A N 1
ATOM 572 C CA . GLN A 1 78 ? 17.227 10.677 122.402 1.00 25.92 154 GLN A CA 1
ATOM 573 C C . GLN A 1 78 ? 15.771 10.306 122.620 1.00 27.82 154 GLN A C 1
ATOM 574 O O . GLN A 1 78 ? 15.256 9.399 121.983 1.00 27.43 154 GLN A O 1
ATOM 580 N N . ASP A 1 79 ? 15.093 11.031 123.496 1.00 29.82 155 ASP A N 1
ATOM 581 C CA . ASP A 1 79 ? 13.698 10.740 123.809 1.00 30.80 155 ASP A CA 1
ATOM 582 C C . ASP A 1 79 ? 12.845 10.469 122.573 1.00 31.75 155 ASP A C 1
ATOM 583 O O . ASP A 1 79 ? 12.797 11.240 121.622 1.00 27.97 155 ASP A O 1
ATOM 588 N N . SER A 1 80 ? 12.112 9.359 122.603 1.00 35.54 156 SER A N 1
ATOM 589 C CA . SER A 1 80 ? 11.446 8.867 121.405 1.00 36.30 156 SER A CA 1
ATOM 590 C C . SER A 1 80 ? 10.105 9.565 121.222 1.00 3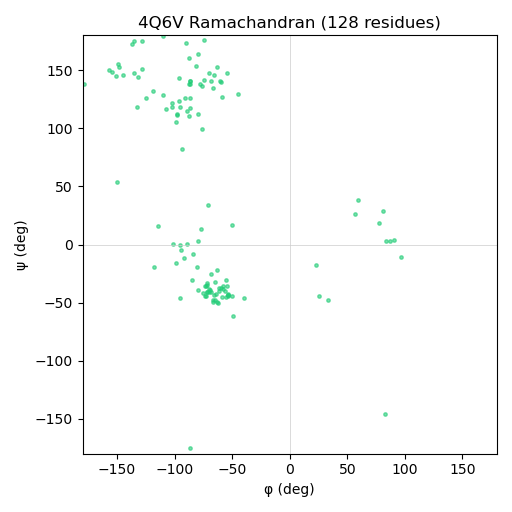6.42 156 SER A C 1
ATOM 591 O O . SER A 1 80 ? 9.480 9.365 120.171 1.00 38.83 156 SER A O 1
ATOM 594 N N . LEU A 1 81 ? 9.669 10.355 122.207 1.00 34.02 157 LEU A N 1
ATOM 595 C CA . LEU A 1 81 ? 8.323 10.946 122.186 1.00 38.57 157 LEU A CA 1
ATOM 596 C C . LEU A 1 81 ? 7.274 9.845 122.137 1.00 42.00 157 LEU A C 1
ATOM 597 O O . LEU A 1 81 ? 6.252 9.968 121.453 1.00 38.55 157 LEU A O 1
ATOM 602 N N . GLY A 1 82 ? 7.546 8.763 122.866 1.00 47.01 158 GLY A N 1
ATOM 603 C CA . GLY A 1 82 ? 6.562 7.680 123.035 1.00 50.60 158 GLY A CA 1
ATOM 604 C C . GLY A 1 82 ? 5.196 8.219 123.438 1.00 51.68 158 GLY A C 1
ATOM 605 O O . GLY A 1 82 ? 4.222 8.053 122.679 1.00 62.37 158 GLY A O 1
ATOM 606 N N . THR A 1 83 ? 5.137 8.886 124.596 1.00 41.77 159 THR A N 1
ATOM 607 C CA . THR A 1 83 ? 3.864 9.122 125.274 1.00 41.25 159 THR A CA 1
ATOM 608 C C . THR A 1 83 ? 3.157 10.297 124.613 1.00 35.40 159 THR A C 1
ATOM 609 O O . THR A 1 83 ? 3.764 11.027 123.864 1.00 33.95 159 THR A O 1
ATOM 613 N N . ARG A 1 84 ? 1.864 10.435 124.878 1.00 35.04 160 ARG A N 1
ATOM 614 C CA . ARG A 1 84 ? 1.075 11.483 124.266 1.00 31.33 160 ARG A CA 1
ATOM 615 C C . ARG A 1 84 ? 1.398 12.857 124.887 1.00 30.68 160 ARG A C 1
ATOM 616 O O . ARG A 1 84 ? 1.390 13.896 124.214 1.00 25.14 160 ARG A O 1
ATOM 624 N N . SER A 1 85 ? 1.677 12.896 126.183 1.00 30.43 161 SER A N 1
ATOM 625 C CA . SER A 1 85 ? 1.891 14.179 126.845 1.00 35.01 161 SER A CA 1
ATOM 626 C C . SER A 1 85 ? 3.215 14.790 126.422 1.00 31.68 161 SER A C 1
ATOM 627 O O . SER A 1 85 ? 3.330 15.999 126.338 1.00 33.50 161 SER A O 1
ATOM 630 N N . LYS A 1 86 ? 4.213 13.958 126.155 1.00 31.37 162 LYS A N 1
ATOM 631 C CA . LYS A 1 86 ? 5.486 14.456 125.615 1.00 32.67 162 LYS A CA 1
ATOM 632 C C . LYS A 1 86 ? 5.317 14.937 124.171 1.00 31.44 162 LYS A C 1
ATOM 633 O O . LYS A 1 86 ? 5.872 15.936 123.775 1.00 28.54 162 LYS A O 1
ATOM 639 N N . ALA A 1 87 ? 4.514 14.234 123.388 1.00 30.69 163 ALA A N 1
ATOM 640 C CA . ALA A 1 87 ? 4.305 14.578 121.986 1.00 28.84 163 ALA A CA 1
ATOM 641 C C . ALA A 1 87 ? 3.548 15.890 121.854 1.00 27.87 163 ALA A C 1
ATOM 642 O O . ALA A 1 87 ? 3.890 16.743 121.043 1.00 27.87 163 ALA A O 1
ATOM 644 N N . ILE A 1 88 ? 2.554 16.096 122.688 1.00 28.92 164 ILE A N 1
ATOM 645 C CA . ILE A 1 88 ? 1.784 17.328 122.678 1.00 32.84 164 ILE A CA 1
ATOM 646 C C . ILE A 1 88 ? 2.600 18.501 123.242 1.00 31.87 164 ILE A C 1
ATOM 647 O O . ILE A 1 88 ? 2.497 19.646 122.749 1.00 26.98 164 ILE A O 1
ATOM 652 N N . GLY A 1 89 ? 3.348 18.222 124.313 1.00 29.44 165 GLY A N 1
ATOM 653 C CA . GLY A 1 89 ? 4.278 19.209 124.867 1.00 28.85 165 GLY A CA 1
ATOM 654 C C . GLY A 1 89 ? 5.213 19.718 123.788 1.00 26.24 165 GLY A C 1
ATOM 655 O O . GLY A 1 89 ? 5.416 20.922 123.675 1.00 26.53 165 GLY A O 1
ATOM 656 N N . ILE A 1 90 ? 5.739 18.820 122.959 1.00 23.16 166 ILE A N 1
ATOM 657 C CA . ILE A 1 90 ? 6.654 19.171 121.902 1.00 22.95 166 ILE A CA 1
ATOM 658 C C . ILE A 1 90 ? 5.919 19.860 120.758 1.00 19.76 166 ILE A C 1
ATOM 659 O O . ILE A 1 90 ? 6.359 20.876 120.243 1.00 17.78 166 ILE A O 1
ATOM 664 N N . ALA A 1 91 ? 4.760 19.330 120.369 1.00 18.71 167 ALA A N 1
ATOM 665 C CA . ALA A 1 91 ? 3.968 19.856 119.268 1.00 16.85 167 ALA A CA 1
ATOM 666 C C . ALA A 1 91 ? 3.659 21.300 119.519 1.00 18.83 167 ALA A C 1
ATOM 667 O O . ALA A 1 91 ? 3.728 22.139 118.601 1.00 20.25 167 ALA A O 1
ATOM 669 N N . ARG A 1 92 ? 3.351 21.654 120.769 1.00 19.12 168 ARG A N 1
ATOM 670 C CA . ARG A 1 92 ? 2.969 23.051 121.090 1.00 23.18 168 ARG A CA 1
ATOM 671 C C . ARG A 1 92 ? 4.119 24.040 120.969 1.00 23.40 168 ARG A C 1
ATOM 672 O O . ARG A 1 92 ? 3.934 25.155 120.449 1.00 21.58 168 ARG A O 1
ATOM 680 N N . ASN A 1 93 ? 5.309 23.609 121.398 1.00 22.46 169 ASN A N 1
ATOM 681 C CA . ASN A 1 93 ? 6.503 24.420 121.23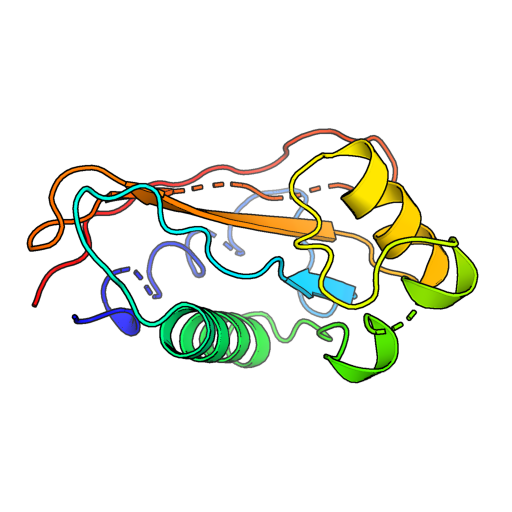4 1.00 24.24 169 ASN A CA 1
ATOM 682 C C . ASN A 1 93 ? 6.846 24.706 119.798 1.00 24.21 169 ASN A C 1
ATOM 683 O O . ASN A 1 93 ? 7.288 25.812 119.533 1.00 29.24 169 ASN A O 1
ATOM 688 N N . VAL A 1 94 ? 6.650 23.740 118.897 1.00 22.72 170 VAL A N 1
ATOM 689 C CA . VAL A 1 94 ? 7.088 23.846 117.495 1.00 21.58 170 VAL A CA 1
ATOM 690 C C . VAL A 1 94 ? 6.023 24.346 116.529 1.00 22.06 170 VAL A C 1
ATOM 691 O O . VAL A 1 94 ? 6.287 24.507 115.325 1.00 21.95 170 VAL A O 1
ATOM 695 N N . GLY A 1 95 ? 4.811 24.531 117.043 1.00 22.12 171 GLY A N 1
ATOM 696 C CA . GLY A 1 95 ? 3.712 25.028 116.247 1.00 23.40 171 GLY A CA 1
ATOM 697 C C . GLY A 1 95 ? 2.971 24.013 115.370 1.00 22.28 171 GLY A C 1
ATOM 698 O O . GLY A 1 95 ? 2.387 24.341 114.333 1.00 22.32 171 GLY A O 1
ATOM 699 N N . ALA A 1 96 ? 2.945 22.750 115.793 1.00 19.57 172 ALA A N 1
ATOM 700 C CA . ALA A 1 96 ? 2.330 21.692 114.970 1.00 16.51 172 ALA A CA 1
ATOM 701 C C . ALA A 1 96 ? 0.850 21.612 115.276 1.00 17.40 172 ALA A C 1
ATOM 702 O O . ALA A 1 96 ? 0.455 21.728 116.455 1.00 19.32 172 ALA A O 1
ATOM 704 N N . GLN A 1 97 ? 0.036 21.461 114.244 1.00 15.50 173 GLN A N 1
ATOM 705 C CA . GLN A 1 97 ? -1.414 21.265 114.396 1.00 18.30 173 GLN A CA 1
ATOM 706 C C . GLN A 1 97 ? -1.770 19.792 114.638 1.00 18.17 173 GLN A C 1
ATOM 707 O O . GLN A 1 97 ? -2.759 19.482 115.328 1.00 17.14 173 GLN A O 1
ATOM 713 N N . TYR A 1 98 ? -0.975 18.879 114.083 1.00 16.20 174 TYR A N 1
ATOM 714 C CA . TYR A 1 98 ? -1.165 17.465 114.201 1.00 15.92 174 TYR A CA 1
ATOM 715 C C . TYR A 1 98 ? 0.077 16.731 114.655 1.00 17.52 174 TYR A C 1
ATOM 716 O O . TYR A 1 98 ? 1.212 17.162 114.411 1.00 15.31 174 TYR A O 1
ATOM 725 N N . VAL A 1 99 ? -0.159 15.604 115.340 1.00 17.06 175 VAL A N 1
ATOM 726 C CA . VAL A 1 99 ? 0.889 14.628 115.577 1.00 15.18 175 VAL A CA 1
ATOM 727 C C . VAL A 1 99 ? 0.532 13.299 114.953 1.00 14.20 175 VAL A C 1
ATOM 728 O O . VAL A 1 99 ? -0.599 12.775 115.140 1.00 12.95 175 VAL A O 1
ATOM 732 N N . LEU A 1 100 ? 1.483 12.725 114.227 1.00 13.96 176 LEU A N 1
ATOM 733 C CA . LEU A 1 100 ? 1.285 11.399 113.640 1.00 14.66 176 LEU A CA 1
ATOM 734 C C . LEU A 1 100 ? 2.095 10.325 114.352 1.00 14.73 176 LEU A C 1
ATOM 735 O O . LEU A 1 100 ? 3.345 10.391 114.364 1.00 13.20 176 LEU A O 1
ATOM 740 N N . TYR A 1 101 ? 1.382 9.379 114.956 1.00 15.39 177 TYR A N 1
ATOM 741 C CA . TYR A 1 101 ? 2.033 8.206 115.486 1.00 17.29 177 TYR A CA 1
ATOM 742 C C . TYR A 1 101 ? 1.968 7.048 114.510 1.00 18.52 177 TYR A C 1
ATOM 743 O O . TYR A 1 101 ? 0.946 6.889 113.858 1.00 20.78 177 TYR A O 1
ATOM 752 N N . SER A 1 102 ? 3.024 6.246 114.443 1.00 20.20 178 SER A N 1
ATOM 753 C CA . SER A 1 102 ? 3.039 4.998 113.690 1.00 21.42 178 SER A CA 1
ATOM 754 C C . SER A 1 102 ? 3.944 3.927 114.320 1.00 20.96 178 SER A C 1
ATOM 755 O O . SER A 1 102 ? 4.926 4.230 115.038 1.00 19.95 178 SER A O 1
ATOM 758 N N . SER A 1 103 ? 3.606 2.667 114.068 1.00 20.35 179 SER A N 1
ATOM 759 C CA . SER A 1 103 ? 4.386 1.561 114.600 1.00 21.80 179 SER A CA 1
ATOM 760 C C . SER A 1 103 ? 4.175 0.332 113.776 1.00 20.01 179 SER A C 1
ATOM 761 O O . SER A 1 103 ? 3.106 0.203 113.204 1.00 20.93 179 SER A O 1
ATOM 764 N N . ALA A 1 104 ? 5.204 -0.524 113.727 1.00 19.84 180 ALA A N 1
ATOM 765 C CA . ALA A 1 104 ? 5.168 -1.820 113.064 1.00 19.41 180 ALA A CA 1
ATOM 766 C C . ALA A 1 104 ? 5.200 -2.910 114.132 1.00 20.15 180 ALA A C 1
ATOM 767 O O . ALA A 1 104 ? 6.007 -2.842 115.050 1.00 20.45 180 ALA A O 1
ATOM 769 N N . SER A 1 105 ? 4.268 -3.847 114.056 1.00 19.77 181 SER A N 1
ATOM 770 C CA . SER A 1 105 ? 4.144 -4.910 115.020 1.00 19.97 181 SER A CA 1
ATOM 771 C C . SER A 1 105 ? 3.925 -6.287 114.414 1.00 20.79 181 SER A C 1
ATOM 772 O O . SER A 1 105 ? 3.803 -6.458 113.176 1.00 21.97 181 SER A O 1
ATOM 775 N N . GLY A 1 106 ? 3.909 -7.295 115.282 1.00 18.74 182 GLY A N 1
ATOM 776 C CA . GLY A 1 106 ? 3.785 -8.701 114.839 1.00 18.70 182 GLY A CA 1
ATOM 777 C C . GLY A 1 106 ? 5.115 -9.332 114.403 1.00 17.48 182 GLY A C 1
ATOM 778 O O . GLY A 1 106 ? 6.150 -9.001 114.951 1.00 18.05 182 GLY A O 1
ATOM 779 N N . ASN A 1 107 ? 5.075 -10.212 113.406 1.00 17.52 183 ASN A N 1
ATOM 780 C CA . ASN A 1 107 ? 6.302 -10.884 112.969 1.00 17.66 183 ASN A CA 1
ATOM 781 C C . ASN A 1 107 ? 7.246 -10.012 112.162 1.00 17.42 183 ASN A C 1
ATOM 782 O O . ASN A 1 107 ? 6.820 -9.228 111.302 1.00 19.83 183 ASN A O 1
ATOM 787 N N . VAL A 1 108 ? 8.554 -10.170 112.380 1.00 17.83 184 VAL A N 1
ATOM 788 C CA . VAL A 1 108 ? 9.539 -9.329 111.750 1.00 18.56 184 VAL A CA 1
ATOM 789 C C . VAL A 1 108 ? 9.462 -9.377 110.209 1.00 22.84 184 VAL A C 1
ATOM 790 O O . VAL A 1 108 ? 9.653 -8.384 109.508 1.00 23.76 184 VAL A O 1
ATOM 794 N N . ASN A 1 109 ? 9.140 -10.551 109.666 1.00 23.90 185 ASN A N 1
ATOM 795 C CA . ASN A 1 109 ? 9.063 -10.729 108.211 1.00 24.80 185 ASN A CA 1
ATOM 796 C C . ASN A 1 109 ? 7.675 -10.435 107.616 1.00 25.65 185 ASN A C 1
ATOM 797 O O . ASN A 1 109 ? 7.486 -10.508 106.397 1.00 24.69 185 ASN A O 1
ATOM 802 N N . ALA A 1 110 ? 6.722 -10.061 108.460 1.00 21.18 186 ALA A N 1
ATOM 803 C CA . ALA A 1 110 ? 5.376 -9.778 108.028 1.00 21.47 186 ALA A CA 1
ATOM 804 C C . ALA A 1 110 ? 4.641 -8.725 108.883 1.00 19.89 186 ALA A C 1
ATOM 805 O O . ALA A 1 110 ? 3.539 -8.961 109.335 1.00 19.19 186 ALA A O 1
ATOM 807 N N . PRO A 1 111 ? 5.251 -7.552 109.061 1.00 21.02 187 PRO A N 1
ATOM 808 C CA . PRO A 1 111 ? 4.790 -6.575 110.031 1.00 22.62 187 PRO A CA 1
ATOM 809 C C . PRO A 1 111 ? 3.386 -6.040 109.724 1.00 22.25 187 PRO A C 1
ATOM 810 O O . PRO A 1 111 ? 2.935 -5.975 108.586 1.00 22.37 187 PRO A O 1
ATOM 814 N N . ALA A 1 112 ? 2.695 -5.621 110.761 1.00 22.04 188 ALA A N 1
ATOM 815 C CA . ALA A 1 112 ? 1.498 -4.772 110.635 1.00 22.75 188 ALA A CA 1
ATOM 816 C C . ALA A 1 112 ? 1.794 -3.311 110.957 1.00 22.15 188 ALA A C 1
ATOM 817 O O . ALA A 1 112 ? 2.229 -2.959 112.045 1.00 26.99 188 ALA A O 1
ATOM 819 N N . LEU A 1 113 ? 1.605 -2.430 109.974 1.00 21.24 189 LEU A N 1
ATOM 820 C CA . LEU A 1 113 ? 1.746 -0.976 110.132 1.00 20.79 189 LEU A CA 1
ATOM 821 C C . LEU A 1 113 ? 0.414 -0.380 110.616 1.00 21.08 189 LEU A C 1
ATOM 822 O O . LEU A 1 113 ? -0.632 -0.626 110.074 1.00 22.72 189 LEU A O 1
ATOM 827 N N . GLN A 1 114 ? 0.463 0.361 111.716 1.00 23.23 190 GLN A N 1
ATOM 828 C CA . GLN A 1 114 ? -0.693 1.089 112.229 1.00 25.76 190 GLN A CA 1
ATOM 829 C C . GLN A 1 114 ? -0.311 2.534 112.453 1.00 23.89 190 GLN A C 1
ATOM 830 O O . GLN A 1 114 ? 0.810 2.822 112.874 1.00 20.44 190 GLN A O 1
ATOM 844 N N . GLN A 1 116 ? -1.850 6.622 113.633 1.00 24.83 192 GLN A N 1
ATOM 845 C CA . GLN A 1 116 ? -2.890 7.436 114.223 1.00 24.52 192 GLN A CA 1
ATOM 846 C C . GLN A 1 116 ? -2.555 8.933 114.180 1.00 20.55 192 GLN A C 1
ATOM 847 O O . GLN A 1 116 ? -1.413 9.336 114.434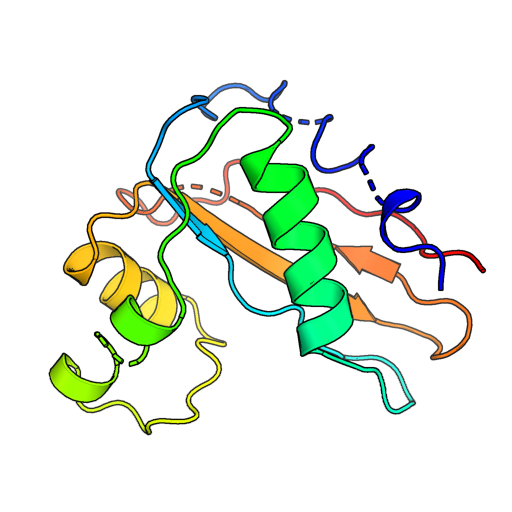 1.00 21.54 192 GLN A O 1
ATOM 853 N N . LEU A 1 117 ? -3.551 9.744 113.850 1.00 18.37 193 LEU A N 1
ATOM 854 C CA . LEU A 1 117 ? -3.362 11.193 113.749 1.00 16.46 193 LEU A CA 1
ATOM 855 C C . LEU A 1 117 ? -4.056 11.946 114.859 1.00 17.18 193 LEU A C 1
ATOM 856 O O . LEU A 1 117 ? -5.318 11.946 114.946 1.00 16.65 193 LEU A O 1
ATOM 869 N N . LEU A 1 119 ? -5.037 15.406 116.754 1.00 17.75 195 LEU A N 1
ATOM 870 C CA . LEU A 1 119 ? -5.204 16.880 116.808 1.00 18.56 195 LEU A CA 1
ATOM 871 C C . LEU A 1 119 ? -4.586 17.473 118.063 1.00 18.47 195 LEU A C 1
ATOM 872 O O . LEU A 1 119 ? -4.993 17.119 119.176 1.00 17.24 195 LEU A O 1
ATOM 877 N N . VAL A 1 120 ? -3.584 18.345 117.886 1.00 19.50 196 VAL A N 1
ATOM 878 C CA . VAL A 1 120 ? -2.820 18.864 119.009 1.00 21.90 196 VAL A CA 1
ATOM 879 C C . VAL A 1 120 ? -3.685 19.674 119.970 1.00 21.33 196 VAL A C 1
ATOM 880 O O . VAL A 1 120 ?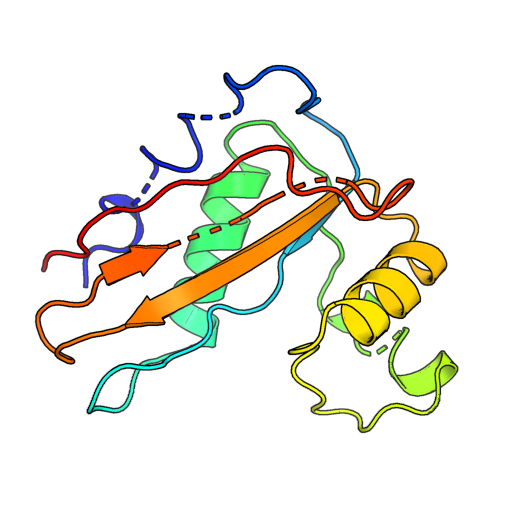 -3.702 19.446 121.177 1.00 21.86 196 VAL A O 1
ATOM 884 N N . GLN A 1 121 ? -4.443 20.592 119.395 1.00 24.74 197 GLN A N 1
ATOM 885 C CA . GLN A 1 121 ? -5.343 21.444 120.156 1.00 28.01 197 GLN A CA 1
ATOM 886 C C . GLN A 1 121 ? -6.069 20.734 121.292 1.00 23.35 197 GLN A C 1
ATOM 887 O O . GLN A 1 121 ? -6.128 21.236 122.411 1.00 20.09 197 GLN A O 1
ATOM 893 N N . THR A 1 122 ? -6.616 19.561 121.016 1.00 20.94 198 THR A N 1
ATOM 894 C CA . THR A 1 122 ? -7.555 18.907 121.908 1.00 20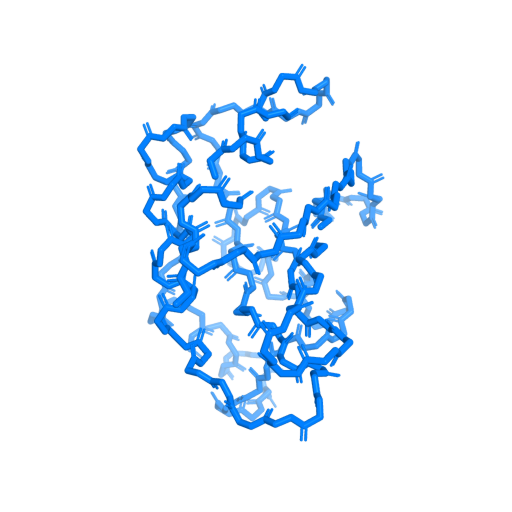.73 198 THR A CA 1
ATOM 895 C C . THR A 1 122 ? -7.071 17.557 122.429 1.00 23.08 198 THR A C 1
ATOM 896 O O . THR A 1 122 ? -7.598 17.027 123.397 1.00 22.97 198 THR A O 1
ATOM 900 N N . GLY A 1 123 ? -6.104 16.963 121.759 1.00 21.85 199 GLY A N 1
ATOM 901 C CA . GLY A 1 123 ? -5.607 15.668 122.132 1.00 21.12 199 GLY A CA 1
ATOM 902 C C . GLY A 1 123 ? -6.346 14.492 121.537 1.00 21.12 199 GLY A C 1
ATOM 903 O O . GLY A 1 123 ? -5.958 13.331 121.787 1.00 23.33 199 GLY A O 1
ATOM 904 N N . GLU A 1 124 ? -7.326 14.763 120.682 1.00 19.86 200 GLU A N 1
ATOM 905 C CA . GLU A 1 124 ? -8.167 13.703 120.156 1.00 21.47 200 GLU A CA 1
ATOM 906 C C . GLU A 1 124 ? -7.616 13.025 118.919 1.00 19.50 200 GLU A C 1
ATOM 907 O O . GLU A 1 124 ? -7.098 13.702 118.013 1.00 18.96 200 GLU A O 1
ATOM 913 N N . ILE A 1 125 ? -7.782 11.707 118.853 1.00 18.66 201 ILE A N 1
ATOM 914 C CA . ILE A 1 125 ? -7.430 10.951 117.654 1.00 19.97 201 ILE A CA 1
ATOM 915 C C . ILE A 1 125 ? -8.508 11.087 116.613 1.00 20.59 201 ILE A C 1
ATOM 916 O O . ILE A 1 125 ? -9.617 10.579 116.812 1.00 24.89 201 ILE A O 1
ATOM 921 N N . ILE A 1 126 ? -8.203 11.76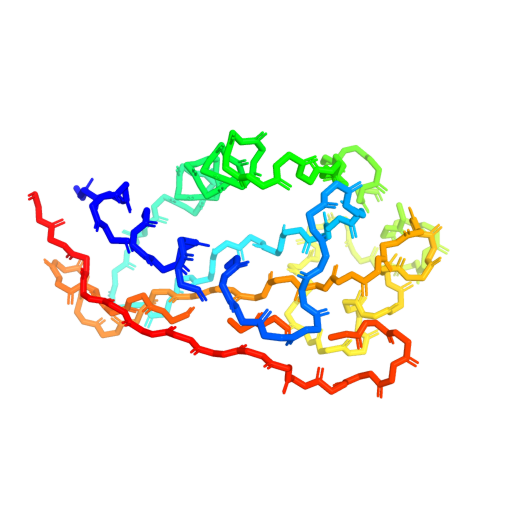3 115.501 1.00 21.03 202 ILE A N 1
ATOM 922 C CA . ILE A 1 126 ? -9.221 12.085 114.515 1.00 22.49 202 ILE A CA 1
ATOM 923 C C . ILE A 1 126 ? -9.183 11.102 113.363 1.00 23.10 202 ILE A C 1
ATOM 924 O O . ILE A 1 126 ? -10.155 11.047 112.607 1.00 23.56 202 ILE A O 1
ATOM 929 N N . TRP A 1 127 ? -8.083 10.347 113.235 1.00 22.76 203 TRP A N 1
ATOM 930 C CA . TRP A 1 127 ? -7.962 9.351 112.153 1.00 24.19 203 TRP A CA 1
ATOM 931 C C . TRP A 1 127 ? -7.072 8.186 112.562 1.00 25.05 203 TRP A C 1
ATOM 932 O O . TRP A 1 127 ? -6.034 8.388 113.215 1.00 22.22 203 TRP A O 1
ATOM 943 N N . SER A 1 128 ? -7.429 6.995 112.074 1.00 23.45 204 SER A N 1
ATOM 944 C CA . SER A 1 128 ? -6.632 5.811 112.321 1.00 24.23 204 SER A CA 1
ATOM 945 C C . SER A 1 128 ? -6.639 4.859 111.133 1.00 22.40 204 SER A C 1
ATOM 946 O O . SER A 1 128 ? -7.653 4.764 110.468 1.00 27.00 204 SER A O 1
ATOM 949 N N . GLY A 1 129 ? -5.518 4.179 110.906 1.00 25.37 205 GLY A N 1
ATOM 950 C CA . GLY A 1 129 ? -5.396 3.218 109.802 1.00 26.46 205 GLY A CA 1
ATOM 951 C C . GLY A 1 129 ? -4.364 2.124 110.012 1.00 27.82 205 GLY A C 1
ATOM 952 O O . GLY A 1 129 ? -3.338 2.351 110.647 1.00 26.08 205 GLY A O 1
ATOM 953 N N . LYS A 1 130 ? -4.632 0.933 109.447 1.00 26.39 206 LYS A N 1
ATOM 954 C CA . LYS A 1 130 ? -3.696 -0.197 109.502 1.00 25.84 206 LYS A CA 1
ATOM 955 C C . LYS A 1 130 ? -3.499 -0.827 108.141 1.00 23.97 206 LYS A C 1
ATOM 956 O O . LYS A 1 130 ? -4.395 -0.789 107.318 1.00 22.19 206 LYS A O 1
ATOM 962 N N . GLY A 1 131 ? -2.280 -1.277 107.869 1.00 21.59 207 GLY A N 1
ATOM 963 C CA . GLY A 1 131 ? -2.005 -2.023 106.641 1.00 26.48 207 GLY A CA 1
ATOM 964 C C . GLY A 1 131 ? -0.883 -3.014 106.876 1.00 29.40 207 GLY A C 1
ATOM 965 O O . GLY A 1 131 ? -0.071 -2.829 107.755 1.00 36.28 207 GLY A O 1
ATOM 966 N N . ALA A 1 132 ? -0.834 -4.076 106.089 1.00 29.32 208 ALA A N 1
ATOM 967 C CA . ALA A 1 132 ? 0.275 -5.026 106.185 1.00 28.33 208 ALA A CA 1
ATOM 968 C C . ALA A 1 132 ? 1.427 -4.591 105.334 1.00 26.89 208 ALA A C 1
ATOM 969 O O . ALA A 1 132 ? 1.250 -4.073 104.238 1.00 31.84 208 ALA A O 1
ATOM 971 N N . VAL A 1 133 ? 2.634 -4.779 105.842 1.00 28.65 209 VAL A N 1
ATOM 972 C CA . VAL A 1 133 ? 3.826 -4.409 105.125 1.00 28.36 209 VAL A CA 1
ATOM 973 C C . VAL A 1 133 ? 4.379 -5.665 104.441 1.00 32.54 209 VAL A C 1
ATOM 974 O O . VAL A 1 133 ? 4.890 -6.571 105.099 1.00 31.13 209 VAL A O 1
ATOM 978 N N . GLN A 1 134 ? 4.301 -5.677 103.113 1.00 34.84 210 GLN A N 1
ATOM 979 C CA . GLN A 1 134 ? 4.836 -6.754 102.283 1.00 36.61 210 GLN A CA 1
ATOM 980 C C . GLN A 1 134 ? 6.297 -6.583 101.927 1.00 36.75 210 GLN A C 1
ATOM 981 O O . GLN A 1 134 ? 6.989 -5.670 102.384 1.00 33.43 210 GLN A O 1
ATOM 987 N N . GLN A 1 135 ? 6.761 -7.505 101.090 1.00 36.04 211 GLN A N 1
ATOM 988 C CA . GLN A 1 135 ? 8.154 -7.484 100.631 1.00 42.66 211 GLN A CA 1
ATOM 989 C C . GLN A 1 135 ? 8.269 -6.958 99.193 1.00 40.04 211 GLN A C 1
ATOM 990 O O . GLN A 1 135 ? 7.218 -6.993 98.533 1.00 34.30 211 GLN A O 1
#

Radius of gyration: 14.28 Å; Cα contacts (8 Å, |Δi|>4): 220; chains: 1; bounding box: 31×36×31 Å

Secondary structure (DSSP, 8-state):
--TTT--HHHH---STT--TTSEEEEPPPEEEESS---HHHHHHHHHHHHHHSS-PEEPPHHHH--TTTTT--TT----SHHHHHHHHHHHT-SEEE--EEEE-TTSPEE----TTT--------EE---

Organism: Salmonella typhimurium (strain LT2 / SGSC1412 / ATCC 700720) (NCBI:txid99287)

Sequence (130 aa):
YDWNGAQPLVSKLQADGVTAGSVLLVDSVNNRTNGSLNANEATETLRNALANNGKFTLVSVQQLSAKQQLGLSPQDSLGTRSKAIGIARNVGAQYVLYSSASGNVNAPALQQLLVQTGEIIWSGKGAVQQ

Nearest PDB structures (foldseek):
  4q6v-assembly1_A  TM=1.005E+00  e=3.570E-26  Salmonella enterica subsp. enterica serovar Typhimurium str. LT2
  4q6z-assembly1_A  TM=9.656E-01  e=1.226E-20  Escherichia coli UTI89
  2mii-assembly1_A  TM=8.544E-01  e=1.953E-19  Escherichia coli str. K-12 substr. DH10B
  4hrv-assembly1_A  TM=7.715E-01  e=1.745E-05  Neisseria meningitidis
  4hrv-assembly1_B  TM=7.046E-01  e=1.204E-04  Neisseria meningitidis

InterPro domains:
  IPR014094 Penicillin-binding protein activator LpoB [MF_01889] (4-210)
  IPR014094 Penicillin-binding protein activator LpoB [PF13036] (72-209)
  IPR014094 Penicillin-binding protein activator LpoB [PTHR40593] (1-212)
  IPR014094 Penicillin-binding protein activator LpoB [TIGR02722] (6-211)